Protein AF-A0A916YVH8-F1 (afdb_monomer_lite)

Organism: NCBI:txid1703339

Sequence (59 aa):
MADILKSYMLDGLRYYRSEAEHMLAMAHDIGDVTDAKRLERQIDRIDNRIRACEGELAH

pLDDT: mean 91.96, std 9.38, range [56.09, 98.12]

Structure (mmCIF, N/CA/C/O backbone):
data_AF-A0A916YVH8-F1
#
_entry.id   AF-A0A916YVH8-F1
#
loop_
_atom_site.group_PDB
_atom_site.id
_atom_site.type_symbol
_atom_site.label_atom_id
_atom_site.label_alt_id
_atom_site.label_comp_id
_atom_site.label_asym_id
_atom_site.label_entity_id
_atom_site.label_seq_id
_atom_site.pdbx_PDB_ins_code
_atom_site.Cartn_x
_atom_site.Cartn_y
_atom_site.Cartn_z
_atom_site.occupancy
_atom_site.B_iso_or_equiv
_atom_site.auth_seq_id
_atom_site.auth_comp_id
_atom_site.auth_asym_id
_atom_site.auth_atom_id
_atom_site.pdbx_PDB_model_num
ATOM 1 N N . MET A 1 1 ? -14.899 7.563 23.181 1.00 62.75 1 MET A N 1
ATOM 2 C CA . MET A 1 1 ? -13.736 8.413 22.808 1.00 62.75 1 MET A CA 1
ATOM 3 C C . MET A 1 1 ? -12.610 7.596 22.186 1.00 62.75 1 MET A C 1
ATOM 5 O O . MET A 1 1 ? -12.116 8.020 21.150 1.00 62.75 1 MET A O 1
ATOM 9 N N . ALA A 1 2 ? -12.245 6.431 22.741 1.00 70.50 2 ALA A N 1
ATOM 10 C CA . ALA A 1 2 ? -11.254 5.534 22.131 1.00 70.50 2 ALA A CA 1
ATOM 11 C C . ALA A 1 2 ? -11.643 5.078 20.707 1.00 70.50 2 ALA A C 1
ATOM 13 O O . ALA A 1 2 ? -10.800 5.096 19.818 1.00 70.50 2 ALA A O 1
ATOM 14 N N . ASP A 1 3 ? -12.923 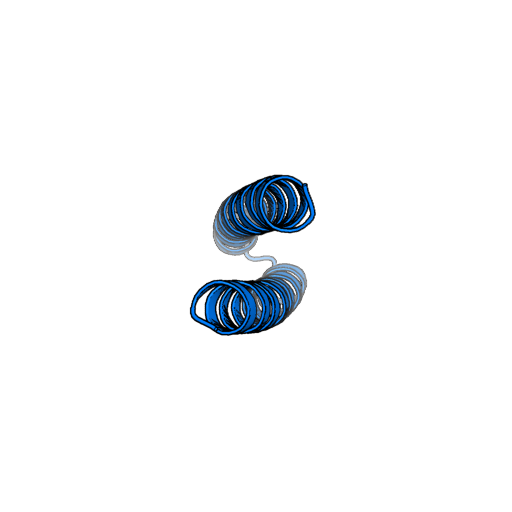4.785 20.462 1.00 76.38 3 ASP A N 1
ATOM 15 C CA . ASP A 1 3 ? -13.387 4.279 19.156 1.00 76.38 3 ASP A CA 1
ATOM 16 C C . ASP A 1 3 ? -13.337 5.332 18.043 1.00 76.38 3 ASP A C 1
ATOM 18 O O . ASP A 1 3 ? -13.037 5.019 16.896 1.00 76.38 3 ASP A O 1
ATOM 22 N N . ILE A 1 4 ? -13.540 6.608 18.391 1.00 80.88 4 ILE A N 1
ATOM 23 C CA . ILE A 1 4 ? -13.413 7.732 17.449 1.00 80.88 4 ILE A CA 1
ATOM 24 C C . ILE A 1 4 ? -11.947 7.902 17.034 1.00 80.88 4 ILE A C 1
ATOM 26 O O . ILE A 1 4 ? -11.650 8.043 15.851 1.00 80.88 4 ILE A O 1
ATOM 30 N N . LEU A 1 5 ? -11.018 7.845 17.996 1.00 84.50 5 LEU A N 1
ATOM 31 C CA . LEU A 1 5 ? -9.585 7.918 17.704 1.00 84.50 5 LEU A CA 1
ATOM 32 C C . LEU A 1 5 ? -9.132 6.729 16.842 1.00 84.50 5 LEU A C 1
ATOM 34 O O . LEU A 1 5 ? -8.412 6.927 15.866 1.00 84.50 5 LEU A O 1
ATOM 38 N N . LYS A 1 6 ? -9.598 5.515 17.161 1.00 82.31 6 LYS A N 1
ATOM 39 C CA . LYS A 1 6 ? -9.345 4.309 16.359 1.00 82.31 6 LYS A CA 1
ATOM 40 C C . LYS A 1 6 ? -9.890 4.445 14.931 1.00 82.31 6 LYS A C 1
ATOM 42 O O . LYS A 1 6 ? -9.187 4.080 13.993 1.00 82.31 6 LYS A O 1
ATOM 47 N N . SER A 1 7 ? -11.081 5.023 14.752 1.00 85.31 7 SER A N 1
ATOM 48 C CA . SER A 1 7 ? -11.650 5.298 13.424 1.00 85.31 7 SER A CA 1
ATOM 49 C C . SER A 1 7 ? -10.759 6.236 12.607 1.00 85.31 7 SER A C 1
ATOM 51 O O . SER A 1 7 ? -10.416 5.915 11.474 1.00 85.31 7 SER A O 1
ATOM 53 N N . TYR A 1 8 ? -10.297 7.349 13.189 1.00 89.62 8 TYR A N 1
ATOM 54 C CA . TYR A 1 8 ? -9.382 8.262 12.492 1.00 89.62 8 TYR A CA 1
ATOM 55 C C . TYR A 1 8 ? -8.035 7.614 12.154 1.00 89.62 8 TYR A C 1
ATOM 57 O O . TYR A 1 8 ? -7.471 7.872 11.091 1.00 89.62 8 TYR A O 1
ATOM 65 N N . MET A 1 9 ? -7.510 6.756 13.035 1.00 89.88 9 MET A N 1
ATOM 66 C CA . MET A 1 9 ? -6.293 5.993 12.749 1.00 89.88 9 MET A CA 1
ATOM 67 C C . MET A 1 9 ? -6.495 5.026 11.578 1.00 89.88 9 MET A C 1
ATOM 69 O O . MET A 1 9 ? -5.614 4.916 10.727 1.00 89.88 9 MET A O 1
ATOM 73 N N . LEU A 1 10 ? -7.647 4.356 11.510 1.00 93.25 10 LEU A N 1
ATOM 74 C CA . LEU A 1 10 ? -7.996 3.451 10.419 1.00 93.25 10 LEU A CA 1
ATOM 75 C C . LEU A 1 10 ? -8.127 4.196 9.084 1.00 93.25 10 LEU A C 1
ATOM 77 O O . LEU A 1 10 ? -7.572 3.751 8.079 1.00 93.25 10 LEU A O 1
ATOM 81 N N . ASP A 1 11 ? -8.788 5.353 9.082 1.00 94.44 11 ASP A N 1
ATOM 82 C CA . ASP A 1 11 ? -8.907 6.203 7.894 1.00 94.44 11 ASP A CA 1
ATOM 83 C C . ASP A 1 11 ? -7.535 6.701 7.422 1.00 94.44 11 ASP A C 1
ATOM 85 O O . ASP A 1 11 ? -7.228 6.645 6.231 1.00 94.44 11 ASP A O 1
ATOM 89 N N . GLY A 1 12 ? -6.661 7.094 8.355 1.00 95.56 12 GLY A N 1
ATOM 90 C CA . GLY A 1 12 ? -5.278 7.456 8.047 1.00 95.56 12 GLY A CA 1
ATOM 91 C C . GLY A 1 12 ? -4.486 6.299 7.431 1.00 95.56 12 GLY A C 1
ATOM 92 O O . GLY A 1 12 ? -3.791 6.485 6.434 1.00 95.56 12 GLY A O 1
ATOM 93 N N . LEU A 1 13 ? -4.613 5.082 7.971 1.00 95.81 13 LEU A N 1
ATOM 94 C CA . LEU A 1 13 ? -3.961 3.896 7.404 1.00 95.81 13 LEU A CA 1
ATOM 95 C C . LEU A 1 13 ? -4.460 3.592 5.986 1.00 95.81 13 LEU A C 1
ATOM 97 O O . LEU A 1 13 ? -3.647 3.307 5.107 1.00 95.81 13 LEU A O 1
ATOM 101 N N . ARG A 1 14 ? -5.771 3.695 5.742 1.00 96.00 14 ARG A N 1
ATOM 102 C CA . ARG A 1 14 ? -6.369 3.504 4.410 1.00 96.00 14 ARG A CA 1
ATOM 103 C C . ARG A 1 14 ? -5.898 4.561 3.413 1.00 96.00 14 ARG A C 1
ATOM 105 O O . ARG A 1 14 ? -5.597 4.220 2.272 1.00 96.00 14 ARG A O 1
ATOM 112 N N . TYR A 1 15 ? -5.771 5.812 3.851 1.00 96.94 15 TYR A N 1
ATOM 113 C CA . TYR A 1 15 ? -5.194 6.879 3.038 1.00 96.94 15 TYR A CA 1
ATOM 114 C C . TYR A 1 15 ? -3.749 6.553 2.627 1.00 96.94 15 TYR A C 1
ATOM 116 O O . TYR A 1 15 ? -3.442 6.531 1.437 1.00 96.94 15 TYR A O 1
ATOM 124 N N . TYR A 1 16 ? -2.883 6.204 3.586 1.00 95.25 16 TYR A N 1
ATOM 125 C CA . TYR A 1 16 ? -1.486 5.858 3.293 1.00 95.25 16 TYR A CA 1
ATOM 126 C C . TYR A 1 16 ? -1.338 4.610 2.419 1.00 95.25 16 TYR A C 1
ATOM 128 O O . TYR A 1 16 ? -0.399 4.524 1.630 1.00 95.25 16 TYR A O 1
ATOM 136 N N . ARG A 1 17 ? -2.254 3.641 2.545 1.00 97.44 17 ARG A N 1
ATOM 137 C CA . ARG A 1 17 ? -2.316 2.469 1.661 1.00 97.44 17 ARG A CA 1
ATOM 138 C C . ARG A 1 17 ? -2.540 2.895 0.210 1.00 97.44 17 ARG A C 1
ATOM 140 O O . ARG A 1 17 ? -1.771 2.497 -0.655 1.00 97.44 17 ARG A O 1
ATOM 147 N N . SER A 1 18 ? -3.551 3.733 -0.023 1.00 97.81 18 SER A N 1
ATOM 148 C CA . SER A 1 18 ? -3.888 4.256 -1.352 1.00 97.81 18 SER A CA 1
ATOM 149 C C . SER A 1 18 ? -2.726 5.051 -1.957 1.00 97.81 18 SER A C 1
ATOM 151 O O . SER A 1 18 ? -2.349 4.855 -3.110 1.00 97.81 18 SER A O 1
ATOM 153 N N . GLU A 1 19 ? -2.083 5.903 -1.156 1.00 97.81 19 GLU A N 1
ATOM 154 C CA . GLU A 1 19 ? -0.918 6.675 -1.597 1.00 97.81 19 GLU A CA 1
ATOM 155 C C . GLU A 1 19 ? 0.256 5.764 -2.001 1.00 97.81 19 GLU A C 1
ATOM 157 O O . GLU A 1 19 ? 0.877 5.970 -3.044 1.00 97.81 19 GLU A O 1
ATOM 162 N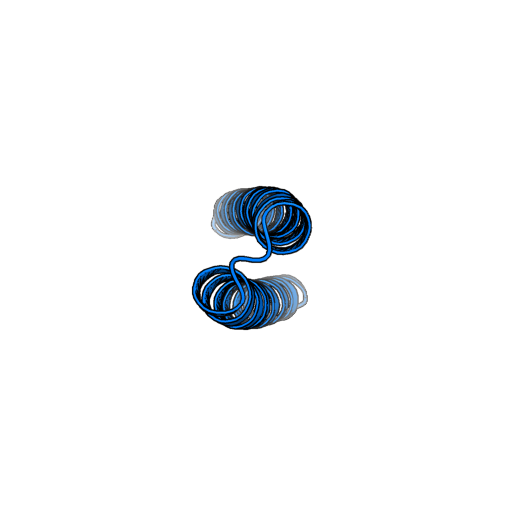 N . ALA A 1 20 ? 0.525 4.708 -1.225 1.00 97.12 20 ALA A N 1
ATOM 163 C CA . ALA A 1 20 ? 1.560 3.731 -1.550 1.00 97.12 20 ALA A CA 1
ATOM 164 C C . ALA A 1 20 ? 1.234 2.919 -2.818 1.00 97.12 20 ALA A C 1
ATOM 166 O O . ALA A 1 20 ? 2.144 2.629 -3.591 1.00 97.12 20 ALA A O 1
ATOM 167 N N . GLU A 1 21 ? -0.039 2.590 -3.066 1.00 97.94 21 GLU A N 1
ATOM 168 C CA . GLU A 1 21 ? -0.486 1.944 -4.310 1.00 97.94 21 GLU A CA 1
ATOM 169 C C . GLU A 1 21 ? -0.266 2.851 -5.530 1.00 97.94 21 GLU A C 1
ATOM 171 O O . GLU A 1 21 ? 0.221 2.390 -6.564 1.00 97.94 21 GLU A O 1
ATOM 176 N N . HIS A 1 22 ? -0.541 4.153 -5.404 1.00 97.75 22 HIS A N 1
ATOM 177 C CA . HIS A 1 22 ? -0.245 5.122 -6.460 1.00 97.75 22 HIS A CA 1
ATOM 178 C C . HIS A 1 22 ? 1.255 5.225 -6.750 1.00 97.75 22 HIS A C 1
ATOM 180 O O . HIS A 1 22 ? 1.659 5.186 -7.913 1.00 97.75 22 HIS A O 1
ATOM 186 N N . MET A 1 23 ? 2.093 5.308 -5.712 1.00 97.44 23 MET A N 1
ATOM 187 C CA . MET A 1 23 ? 3.549 5.315 -5.893 1.00 97.44 23 MET A CA 1
ATOM 188 C C . MET A 1 23 ? 4.049 4.005 -6.510 1.00 97.44 23 MET A C 1
ATOM 190 O O . MET A 1 23 ? 4.957 4.031 -7.336 1.00 97.44 23 MET A O 1
ATOM 194 N N . LEU A 1 24 ? 3.451 2.864 -6.148 1.00 98.12 24 LEU A N 1
ATOM 195 C CA . LEU A 1 24 ? 3.814 1.560 -6.701 1.00 98.12 24 LEU A CA 1
ATOM 196 C C . LEU A 1 24 ? 3.523 1.501 -8.203 1.00 98.12 24 LEU A C 1
ATOM 198 O O . LEU A 1 24 ? 4.374 1.056 -8.970 1.00 98.12 24 LEU A O 1
ATOM 202 N N . ALA A 1 25 ? 2.360 2.001 -8.631 1.00 97.69 25 ALA A N 1
ATOM 203 C CA . ALA A 1 25 ? 2.031 2.114 -10.048 1.00 97.69 25 ALA A CA 1
ATOM 204 C C . ALA A 1 25 ? 3.066 2.973 -10.794 1.00 97.69 25 ALA A C 1
ATOM 206 O O . ALA A 1 25 ? 3.602 2.542 -11.810 1.00 97.69 25 ALA A O 1
ATOM 207 N N . MET A 1 26 ? 3.441 4.127 -10.231 1.00 97.62 26 MET A N 1
ATOM 208 C CA . MET A 1 26 ? 4.482 4.980 -10.815 1.00 97.62 26 MET A CA 1
ATOM 209 C C . MET A 1 26 ? 5.847 4.283 -10.885 1.00 97.62 26 MET A C 1
ATOM 211 O O . MET A 1 26 ? 6.541 4.406 -11.893 1.00 97.62 26 MET A O 1
ATOM 215 N N . ALA A 1 27 ? 6.237 3.540 -9.844 1.00 97.38 27 ALA A N 1
ATOM 216 C CA . ALA A 1 27 ? 7.486 2.781 -9.820 1.00 97.38 27 ALA A CA 1
ATOM 217 C C . ALA A 1 27 ? 7.506 1.694 -10.908 1.00 97.38 27 ALA A C 1
ATOM 219 O O . ALA A 1 27 ? 8.527 1.500 -11.570 1.00 97.38 27 ALA A O 1
ATOM 220 N N . HIS A 1 28 ? 6.374 1.027 -11.145 1.00 96.75 28 HIS A N 1
ATOM 221 C CA . HIS A 1 28 ? 6.228 0.097 -12.263 1.00 96.75 28 HIS A CA 1
ATOM 222 C C . HIS A 1 28 ? 6.322 0.798 -13.622 1.00 96.75 28 HIS A C 1
ATOM 224 O O . HIS A 1 28 ? 7.042 0.304 -14.490 1.00 96.75 28 HIS A O 1
ATOM 230 N N . ASP A 1 29 ? 5.672 1.953 -13.789 1.00 97.69 29 ASP A N 1
ATOM 231 C CA . ASP A 1 29 ? 5.669 2.711 -15.047 1.00 97.69 29 ASP A CA 1
ATOM 232 C C . ASP A 1 29 ? 7.077 3.167 -15.463 1.00 97.69 29 ASP A C 1
ATOM 234 O O . ASP A 1 29 ? 7.416 3.146 -16.647 1.00 97.69 29 ASP A O 1
ATOM 238 N N . ILE A 1 30 ? 7.924 3.542 -14.498 1.00 96.62 30 ILE A N 1
ATOM 239 C CA . ILE A 1 30 ? 9.317 3.951 -14.755 1.00 96.62 30 ILE A CA 1
ATOM 240 C C . ILE A 1 30 ? 10.314 2.781 -14.727 1.00 96.62 30 ILE A C 1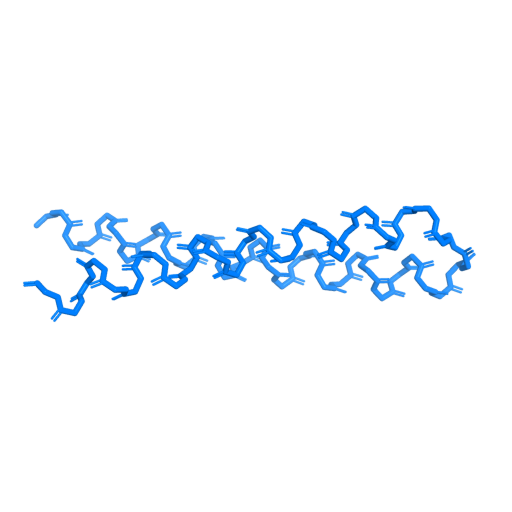
ATOM 242 O O . ILE A 1 30 ? 11.505 2.982 -14.968 1.00 96.62 30 ILE A O 1
ATOM 246 N N . GLY A 1 31 ? 9.853 1.563 -14.422 1.00 96.81 31 GLY A N 1
ATOM 247 C CA . GLY A 1 31 ? 10.692 0.368 -14.330 1.00 96.81 31 GLY A CA 1
ATOM 248 C C . GLY A 1 31 ? 11.595 0.300 -13.090 1.00 96.81 31 GLY A C 1
ATOM 249 O O . GLY A 1 31 ? 12.559 -0.470 -13.087 1.00 96.81 31 GLY A O 1
ATOM 250 N N . ASP A 1 32 ? 11.308 1.062 -12.029 1.00 97.25 32 ASP A N 1
ATOM 251 C CA . ASP A 1 32 ? 12.054 0.996 -10.768 1.00 97.25 32 ASP A CA 1
ATOM 252 C C . ASP A 1 32 ? 11.594 -0.199 -9.920 1.00 97.25 32 ASP A C 1
ATOM 254 O O . ASP A 1 32 ? 10.785 -0.107 -8.993 1.00 97.25 32 ASP A O 1
ATOM 258 N N . VAL A 1 33 ? 12.157 -1.363 -10.240 1.00 96.69 33 VAL A N 1
ATOM 259 C CA . VAL A 1 33 ? 11.880 -2.631 -9.548 1.00 96.69 33 VAL A CA 1
ATOM 260 C C . VAL A 1 33 ? 12.271 -2.585 -8.065 1.00 96.69 33 VAL A C 1
ATOM 262 O O . VAL A 1 33 ? 11.694 -3.311 -7.250 1.00 96.69 33 VAL A O 1
ATOM 265 N N . THR A 1 34 ? 13.266 -1.774 -7.694 1.00 97.31 34 THR A N 1
ATOM 266 C CA . THR A 1 34 ? 13.729 -1.705 -6.302 1.00 97.31 34 THR A CA 1
ATOM 267 C C . THR A 1 34 ? 12.712 -0.961 -5.455 1.00 97.31 34 THR A C 1
ATOM 269 O O . THR A 1 34 ? 12.344 -1.450 -4.379 1.00 97.31 34 THR A O 1
ATOM 272 N N . ASP A 1 35 ? 12.232 0.180 -5.950 1.00 95.81 35 ASP A N 1
ATOM 273 C CA . ASP A 1 35 ? 11.224 0.959 -5.247 1.00 95.81 35 ASP A CA 1
ATOM 274 C C . ASP A 1 35 ? 9.864 0.254 -5.245 1.00 95.81 35 ASP A C 1
ATOM 276 O O . ASP A 1 35 ? 9.235 0.161 -4.191 1.00 95.81 35 ASP A O 1
ATOM 280 N N . ALA A 1 36 ? 9.480 -0.395 -6.351 1.00 98.06 36 ALA A N 1
ATOM 281 C CA . ALA A 1 36 ? 8.273 -1.219 -6.411 1.00 98.06 36 ALA A CA 1
ATOM 282 C C . ALA A 1 36 ? 8.256 -2.298 -5.308 1.00 98.06 36 ALA A C 1
ATOM 284 O O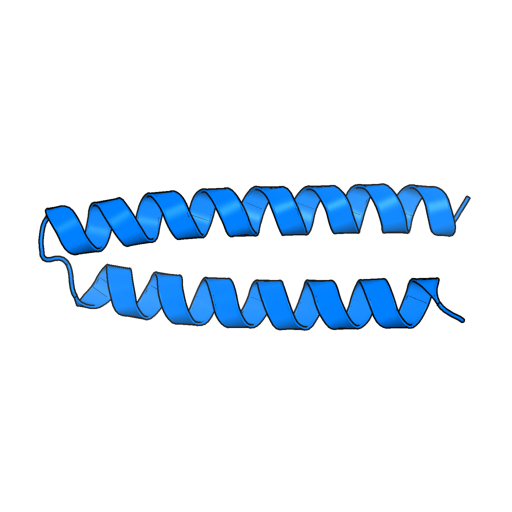 . ALA A 1 36 ? 7.348 -2.340 -4.480 1.00 98.06 36 ALA A O 1
ATOM 285 N N . LYS A 1 37 ? 9.332 -3.089 -5.171 1.00 98.00 37 LYS A N 1
ATOM 286 C CA . LYS A 1 37 ? 9.450 -4.100 -4.098 1.00 98.00 37 LYS A CA 1
ATOM 287 C C . LYS A 1 37 ? 9.479 -3.506 -2.691 1.00 98.00 37 LYS A C 1
ATOM 289 O O . LYS A 1 37 ? 9.210 -4.197 -1.700 1.00 98.00 37 LYS A O 1
ATOM 294 N N . ARG A 1 38 ? 9.932 -2.260 -2.539 1.00 97.81 38 ARG A N 1
ATOM 295 C CA . ARG A 1 38 ? 9.906 -1.557 -1.249 1.00 97.81 38 ARG A CA 1
ATOM 296 C C . ARG A 1 38 ? 8.474 -1.153 -0.898 1.00 97.81 38 ARG A C 1
ATOM 298 O O . ARG A 1 38 ? 8.073 -1.358 0.250 1.00 97.81 38 ARG A O 1
ATOM 305 N N . LEU A 1 39 ? 7.737 -0.637 -1.878 1.00 97.81 39 LEU A N 1
ATOM 306 C CA . LEU A 1 39 ? 6.352 -0.190 -1.764 1.00 97.8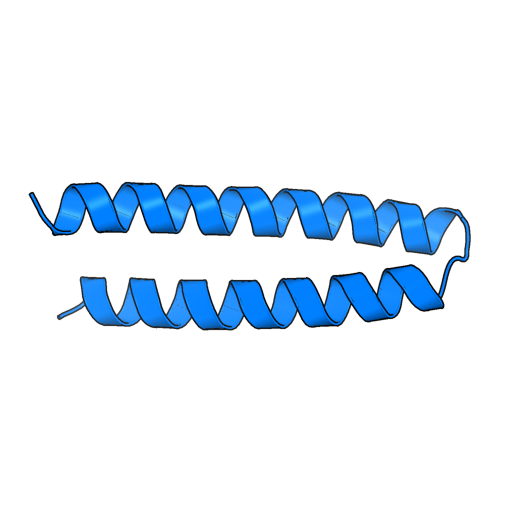1 39 LEU A CA 1
ATOM 307 C C . LEU A 1 39 ? 5.388 -1.362 -1.549 1.00 97.81 39 LEU A C 1
ATOM 309 O O . LEU A 1 39 ? 4.582 -1.293 -0.629 1.00 97.81 39 LEU A O 1
ATOM 313 N N . GLU A 1 40 ? 5.550 -2.482 -2.259 1.00 97.94 40 GLU A N 1
ATOM 314 C CA . GLU A 1 40 ? 4.797 -3.728 -2.016 1.00 97.94 40 GLU A CA 1
ATOM 315 C C . GLU A 1 40 ? 4.892 -4.157 -0.543 1.00 97.94 40 GLU A C 1
ATOM 317 O O . GLU A 1 40 ? 3.890 -4.280 0.160 1.00 97.94 40 GLU A O 1
ATOM 322 N N . ARG A 1 41 ? 6.120 -4.253 -0.012 1.00 98.06 41 ARG A N 1
ATOM 323 C CA . ARG A 1 41 ? 6.344 -4.598 1.402 1.00 98.06 41 ARG A CA 1
ATOM 324 C C . ARG A 1 41 ? 5.758 -3.563 2.362 1.00 98.06 41 ARG A C 1
ATOM 326 O O . ARG A 1 41 ? 5.488 -3.886 3.518 1.00 98.06 41 ARG A O 1
ATOM 333 N N . GLN A 1 42 ? 5.667 -2.298 1.956 1.00 97.06 42 GLN A N 1
ATOM 334 C CA . GLN A 1 42 ? 5.056 -1.245 2.764 1.00 97.06 42 GLN A CA 1
ATOM 335 C C . GLN A 1 42 ? 3.536 -1.386 2.801 1.00 97.06 42 GLN A C 1
ATOM 337 O O . GLN A 1 42 ? 2.975 -1.295 3.893 1.00 97.06 42 GLN A O 1
ATOM 342 N N . ILE A 1 43 ? 2.905 -1.664 1.662 1.00 98.00 43 ILE A N 1
ATOM 343 C CA . ILE A 1 43 ? 1.469 -1.942 1.557 1.00 98.00 43 ILE A CA 1
ATOM 344 C C . ILE A 1 43 ? 1.110 -3.145 2.433 1.00 98.00 43 ILE A C 1
ATOM 346 O O . ILE A 1 43 ? 0.235 -3.016 3.284 1.00 98.00 43 ILE A O 1
ATOM 350 N N . ASP A 1 44 ? 1.875 -4.241 2.372 1.00 97.94 44 ASP A N 1
ATOM 351 C CA . ASP A 1 44 ? 1.654 -5.418 3.230 1.00 97.94 44 ASP A CA 1
ATOM 352 C C . ASP A 1 44 ? 1.673 -5.077 4.731 1.00 97.94 44 ASP A C 1
ATOM 354 O O . ASP A 1 44 ? 0.870 -5.574 5.527 1.00 97.94 44 ASP A O 1
ATOM 358 N N . ARG A 1 45 ? 2.600 -4.206 5.157 1.00 97.19 45 ARG A N 1
ATOM 359 C CA . ARG A 1 45 ? 2.669 -3.751 6.556 1.00 97.19 45 ARG A CA 1
ATOM 360 C C . ARG A 1 45 ? 1.467 -2.892 6.935 1.00 97.19 45 ARG A C 1
ATOM 362 O O . ARG A 1 45 ? 1.007 -2.988 8.073 1.00 97.19 45 ARG A O 1
ATOM 369 N N . ILE A 1 46 ? 0.985 -2.047 6.027 1.00 96.69 46 ILE A N 1
ATOM 370 C CA . ILE A 1 46 ? -0.200 -1.215 6.258 1.00 96.69 46 ILE A CA 1
ATOM 371 C C . ILE A 1 46 ? -1.445 -2.101 6.353 1.00 96.69 46 ILE A C 1
ATOM 373 O O . ILE A 1 46 ? -2.206 -1.953 7.305 1.00 96.69 46 ILE A O 1
ATOM 377 N N . ASP A 1 47 ? -1.592 -3.083 5.466 1.00 97.12 47 ASP A N 1
ATOM 378 C CA . ASP A 1 47 ? -2.711 -4.031 5.466 1.00 97.12 47 ASP A CA 1
ATOM 379 C C . ASP A 1 47 ? -2.790 -4.825 6.769 1.00 97.12 47 ASP A C 1
ATOM 381 O O . ASP A 1 47 ? -3.862 -4.961 7.362 1.00 97.12 47 ASP A O 1
ATOM 385 N N . ASN A 1 48 ? -1.648 -5.287 7.280 1.00 95.88 48 ASN A N 1
ATOM 386 C CA . ASN A 1 48 ? -1.602 -5.963 8.575 1.00 95.88 48 ASN A CA 1
ATOM 387 C C . ASN A 1 48 ? -2.037 -5.047 9.731 1.00 95.88 48 ASN A C 1
ATOM 389 O O . ASN A 1 48 ? -2.727 -5.500 10.644 1.00 95.88 48 ASN A O 1
ATOM 393 N N . ARG A 1 49 ? -1.680 -3.756 9.692 1.00 94.88 49 ARG A N 1
ATOM 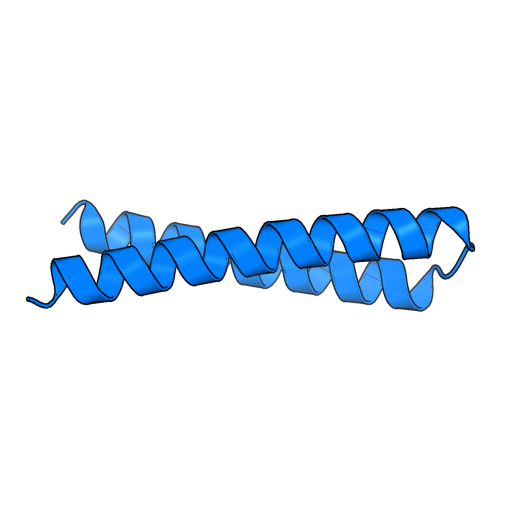394 C CA . ARG A 1 49 ? -2.116 -2.780 10.706 1.00 94.88 49 ARG A CA 1
ATOM 395 C C . ARG A 1 49 ? -3.604 -2.466 10.603 1.00 94.88 49 ARG A C 1
ATOM 397 O O . ARG A 1 49 ? -4.255 -2.368 11.635 1.00 94.88 49 ARG A O 1
ATOM 404 N N . ILE A 1 50 ? -4.136 -2.346 9.387 1.00 94.56 50 ILE A N 1
ATOM 405 C CA . ILE A 1 50 ? -5.572 -2.160 9.140 1.00 94.56 50 ILE A CA 1
ATOM 406 C C . ILE A 1 50 ? -6.350 -3.326 9.749 1.00 94.56 50 ILE A C 1
ATOM 408 O O . ILE A 1 50 ? -7.230 -3.090 10.571 1.00 94.56 50 ILE A O 1
ATOM 412 N N . ARG A 1 51 ? -5.961 -4.572 9.446 1.00 93.62 51 ARG A N 1
ATOM 413 C CA . ARG A 1 51 ? -6.610 -5.772 10.003 1.00 93.62 51 ARG A CA 1
ATOM 414 C C . ARG A 1 51 ? -6.561 -5.816 11.529 1.00 93.62 51 ARG A C 1
ATOM 416 O O . ARG A 1 51 ? -7.547 -6.191 12.154 1.00 93.62 51 ARG A O 1
ATOM 423 N N . ALA A 1 52 ? -5.434 -5.430 12.132 1.00 91.12 52 ALA A N 1
ATOM 424 C CA . ALA A 1 52 ? -5.311 -5.361 13.587 1.00 91.12 52 ALA A CA 1
ATOM 425 C C . ALA A 1 52 ? -6.277 -4.323 14.186 1.00 91.12 52 ALA A C 1
ATOM 427 O O . ALA A 1 52 ? -7.027 -4.646 15.103 1.00 91.12 52 ALA A O 1
ATOM 428 N N . CYS A 1 53 ? -6.324 -3.111 13.623 1.00 88.19 53 CYS A N 1
ATOM 429 C CA . CYS A 1 53 ? -7.244 -2.064 14.072 1.00 88.19 53 CYS A CA 1
ATOM 430 C C . CYS A 1 53 ? -8.720 -2.441 13.866 1.00 88.19 53 CYS A C 1
ATOM 432 O O . CYS A 1 53 ? -9.544 -2.143 14.725 1.00 88.19 53 CYS A O 1
ATOM 434 N N . GLU A 1 54 ? -9.062 -3.101 12.758 1.00 88.94 54 GLU A N 1
ATOM 435 C CA . GLU A 1 54 ? -10.423 -3.587 12.494 1.00 88.94 54 GLU A CA 1
ATOM 436 C C . GLU A 1 54 ? -10.828 -4.697 13.476 1.00 88.94 54 GLU A C 1
ATOM 438 O O . GLU A 1 54 ? -11.939 -4.667 14.004 1.00 88.94 54 GLU A O 1
ATOM 443 N N . GLY A 1 55 ? -9.921 -5.627 13.794 1.00 87.38 55 GLY A N 1
ATOM 444 C CA . GLY A 1 55 ? -10.151 -6.653 14.815 1.00 87.38 55 GLY A CA 1
ATOM 445 C C . GLY A 1 55 ? -10.373 -6.067 16.214 1.00 87.38 55 GLY A C 1
ATOM 446 O O . GLY A 1 55 ? -11.249 -6.521 16.941 1.00 87.38 55 GLY A O 1
ATOM 447 N N . GLU A 1 56 ? -9.641 -5.010 16.575 1.00 80.25 56 GLU A N 1
ATOM 448 C CA . GLU A 1 56 ? -9.803 -4.281 17.844 1.00 80.25 56 GLU A CA 1
ATOM 449 C C . GLU A 1 56 ? -11.050 -3.380 17.921 1.00 80.25 56 GLU A C 1
ATOM 451 O O . GLU A 1 56 ? -11.328 -2.830 18.989 1.00 80.25 56 GLU A O 1
ATOM 456 N N . LEU A 1 57 ? -11.735 -3.138 16.800 1.00 71.88 57 LEU A N 1
ATOM 457 C CA . LEU A 1 57 ? -12.994 -2.382 16.732 1.00 71.88 57 LEU A CA 1
ATOM 458 C C . LEU A 1 57 ? -14.224 -3.299 16.742 1.00 71.88 57 LEU A C 1
ATOM 460 O O . LEU A 1 57 ? -15.325 -2.839 17.033 1.00 71.88 57 LEU A O 1
ATOM 464 N N . ALA A 1 58 ? -14.048 -4.579 16.407 1.00 72.62 58 ALA A N 1
ATOM 465 C CA . ALA A 1 58 ? -15.108 -5.584 16.417 1.00 72.62 58 ALA A CA 1
ATOM 466 C C . ALA A 1 58 ? -15.367 -6.198 17.812 1.00 72.62 58 ALA A C 1
ATOM 468 O O . ALA A 1 58 ? -16.339 -6.940 17.972 1.00 72.62 58 ALA A O 1
ATOM 469 N N . HIS A 1 59 ? -14.510 -5.901 18.796 1.00 56.09 59 HIS A N 1
ATOM 470 C CA . HIS A 1 59 ? -14.552 -6.382 20.182 1.00 56.09 59 HIS A CA 1
ATOM 471 C C . HIS A 1 59 ? -14.760 -5.231 21.166 1.00 56.09 59 HIS A C 1
ATOM 473 O O . HIS A 1 59 ? -15.486 -5.459 22.160 1.00 56.09 59 HIS A O 1
#

Foldseek 3Di:
DVLVVLVVVLVVLVVVLVVLVVVLVVCVVVVVPVSNVVSVVVNVVSVVVNVVSVVVNVD

Secondary structure (DSSP, 8-state):
-HHHHHHHHHHHHHHHHHHHHHHHHHHHHTT-HHHHHHHHHHHHHHHHHHHHHHHTT--

Radius of gyration: 13.79 Å; chains: 1; bounding box: 29×15×38 Å